Protein AF-A0A429HTR6-F1 (afdb_monomer_lite)

Foldseek 3Di:
DCLVVVLVVLLVVVVVVLVVVLVVQLVVLVVCCVVVVPDPVVSVVSNVVSVVVSVCCVVPVSVVSSPPDPPPDDCPPDDDDDPDDPDD

Radius of gyration: 20.85 Å; chains: 1; bounding box: 64×22×47 Å

pLDDT: mean 75.98, std 11.93, range [46.5, 92.06]

Secondary structure (DSSP, 8-state):
-THHHHHHHHHHHHHHHHHHHHHHHHHHHHHHHHHTT--HHHHHHHHHHHHHHHHHIIIIIHHHHH--PPPSSS-SS--S--PPP---

Sequence (88 aa):
GHGRTIQRTLRECALAEIRIYRDVSLAVMGHMGRILGWPKPKASALAAGIHAMYLYERVFGWRRMVSLAVPERRDALGGPASAAPEFA

Structure (mmCIF, N/CA/C/O backbone):
data_AF-A0A429HTR6-F1
#
_entry.id   AF-A0A429HTR6-F1
#
loop_
_atom_site.group_PDB
_atom_site.id
_atom_site.type_symbol
_atom_site.label_atom_id
_atom_site.label_alt_id
_atom_site.label_comp_id
_atom_site.label_asym_id
_atom_site.label_entity_id
_atom_site.label_seq_id
_atom_site.pdbx_PDB_ins_code
_atom_site.Cartn_x
_atom_site.Cartn_y
_atom_site.Cartn_z
_atom_site.occupancy
_atom_site.B_iso_or_equiv
_atom_site.auth_seq_id
_atom_site.auth_comp_id
_atom_site.auth_asym_id
_atom_site.auth_atom_id
_atom_site.pdbx_PDB_model_num
ATOM 1 N N . GLY A 1 1 ? 14.012 -11.737 -28.283 1.00 62.81 1 GLY A N 1
ATOM 2 C CA . GLY A 1 1 ? 14.454 -10.686 -27.344 1.00 62.81 1 GLY A CA 1
ATOM 3 C C . GLY A 1 1 ? 13.772 -10.866 -26.001 1.00 62.81 1 GLY A C 1
ATOM 4 O O . GLY A 1 1 ? 12.551 -10.964 -25.973 1.00 62.81 1 GLY A O 1
ATOM 5 N N . HIS A 1 2 ? 14.539 -10.909 -24.909 1.00 74.19 2 HIS A N 1
ATOM 6 C CA . HIS A 1 2 ? 14.051 -11.177 -23.544 1.00 74.19 2 HIS A CA 1
ATOM 7 C C . HIS A 1 2 ? 13.160 -10.066 -22.943 1.00 74.19 2 HIS A C 1
ATOM 9 O O . HIS A 1 2 ? 12.564 -10.261 -21.888 1.00 74.19 2 HIS A O 1
ATOM 15 N N . GLY A 1 3 ? 13.004 -8.921 -23.621 1.00 75.88 3 GLY A N 1
ATOM 16 C CA . GLY A 1 3 ? 12.257 -7.762 -23.112 1.00 75.88 3 GLY A CA 1
ATOM 17 C C . GLY A 1 3 ? 10.798 -8.041 -22.724 1.00 75.88 3 GLY A C 1
ATOM 18 O O . GLY A 1 3 ? 10.334 -7.518 -21.717 1.00 75.88 3 GLY A O 1
ATOM 19 N N . ARG A 1 4 ? 10.080 -8.911 -23.454 1.00 76.62 4 ARG A N 1
ATOM 20 C CA . ARG A 1 4 ? 8.699 -9.297 -23.085 1.00 76.62 4 ARG A CA 1
ATOM 21 C C . ARG A 1 4 ? 8.638 -10.104 -21.786 1.00 76.62 4 ARG A C 1
ATOM 23 O O . ARG A 1 4 ? 7.723 -9.897 -20.996 1.00 76.62 4 ARG A O 1
ATOM 30 N N . THR A 1 5 ? 9.609 -10.986 -21.557 1.00 80.81 5 THR A N 1
ATOM 31 C CA . THR A 1 5 ? 9.708 -11.768 -20.317 1.00 80.81 5 THR A CA 1
ATOM 32 C C . THR A 1 5 ? 10.027 -10.856 -19.139 1.00 80.81 5 THR A C 1
ATOM 34 O O . THR A 1 5 ? 9.329 -10.909 -18.134 1.00 80.81 5 THR A O 1
ATOM 37 N N . ILE A 1 6 ? 10.992 -9.943 -19.302 1.00 78.88 6 ILE A N 1
ATOM 38 C CA . ILE A 1 6 ? 11.364 -8.959 -18.274 1.00 78.88 6 ILE A CA 1
ATOM 39 C C . ILE A 1 6 ? 10.158 -8.095 -17.889 1.00 78.88 6 ILE A C 1
ATOM 41 O O . ILE A 1 6 ? 9.836 -7.979 -16.711 1.00 78.88 6 ILE A O 1
ATOM 45 N N . GLN A 1 7 ? 9.434 -7.541 -18.868 1.00 78.56 7 GLN A N 1
ATOM 46 C CA . GLN A 1 7 ? 8.239 -6.741 -18.580 1.00 78.56 7 GLN A CA 1
ATOM 47 C C . GLN A 1 7 ? 7.141 -7.543 -17.875 1.00 78.56 7 GLN A C 1
ATOM 49 O O . GLN A 1 7 ? 6.463 -7.013 -16.995 1.00 78.56 7 GLN A O 1
ATOM 54 N N . ARG A 1 8 ? 6.954 -8.816 -18.244 1.00 80.94 8 ARG A N 1
ATOM 55 C CA . ARG A 1 8 ? 5.971 -9.684 -17.593 1.00 80.94 8 ARG A CA 1
ATOM 56 C C . ARG A 1 8 ? 6.335 -9.931 -16.130 1.00 80.94 8 ARG A C 1
ATOM 58 O O . ARG A 1 8 ? 5.480 -9.729 -15.273 1.00 80.94 8 ARG A O 1
ATOM 65 N N . THR A 1 9 ? 7.583 -10.292 -15.844 1.00 84.19 9 THR A N 1
ATOM 66 C CA . THR A 1 9 ? 8.058 -10.508 -14.470 1.00 84.19 9 THR A CA 1
ATOM 67 C C . THR A 1 9 ? 7.959 -9.230 -13.639 1.00 84.19 9 THR A C 1
ATOM 69 O O . THR A 1 9 ? 7.426 -9.266 -12.535 1.00 84.19 9 THR A O 1
ATOM 72 N N . LEU A 1 10 ? 8.367 -8.078 -14.185 1.00 81.75 10 LEU A N 1
ATOM 73 C CA . LEU A 1 10 ? 8.233 -6.785 -13.503 1.00 81.75 10 LEU A CA 1
ATOM 74 C C . LEU A 1 10 ? 6.771 -6.455 -13.177 1.00 81.75 10 LEU A C 1
ATOM 76 O O . LEU A 1 10 ? 6.470 -5.995 -12.078 1.00 81.75 10 LEU A O 1
ATOM 80 N N . ARG A 1 11 ? 5.846 -6.734 -14.103 1.00 80.00 11 ARG A N 1
ATOM 81 C CA . ARG A 1 11 ? 4.409 -6.545 -13.871 1.00 80.00 11 ARG A CA 1
ATOM 82 C C . ARG A 1 11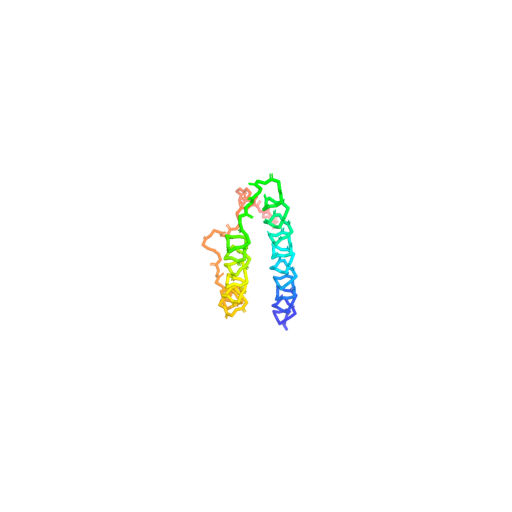 ? 3.888 -7.459 -12.762 1.00 80.00 11 ARG A C 1
ATOM 84 O O . ARG A 1 11 ? 3.100 -7.011 -11.933 1.00 80.00 11 ARG A O 1
ATOM 91 N N . GLU A 1 12 ? 4.297 -8.724 -12.751 1.00 84.12 12 GLU A N 1
ATOM 92 C CA . GLU A 1 12 ? 3.896 -9.690 -11.724 1.00 84.12 12 GLU A CA 1
ATOM 93 C C . GLU A 1 12 ? 4.426 -9.288 -10.336 1.00 84.12 12 GLU A C 1
ATOM 95 O O . GLU A 1 12 ? 3.647 -9.261 -9.379 1.00 84.12 12 GLU A O 1
ATOM 100 N N . CYS A 1 13 ? 5.696 -8.876 -10.239 1.00 82.44 13 CYS A N 1
ATOM 101 C CA . CYS A 1 13 ? 6.297 -8.356 -9.007 1.00 82.44 13 CYS A CA 1
ATOM 102 C C . CYS A 1 13 ? 5.580 -7.099 -8.500 1.00 82.44 13 CYS A C 1
ATOM 104 O O . CYS A 1 13 ? 5.136 -7.080 -7.355 1.00 82.44 13 CYS A O 1
ATOM 106 N N . ALA A 1 14 ? 5.370 -6.094 -9.356 1.00 80.81 14 ALA A N 1
ATOM 107 C CA . ALA A 1 14 ? 4.691 -4.858 -8.967 1.00 80.81 14 ALA A CA 1
ATOM 108 C C . ALA A 1 14 ? 3.267 -5.116 -8.443 1.00 80.81 14 ALA A C 1
ATOM 110 O O . ALA A 1 14 ? 2.842 -4.553 -7.436 1.00 80.81 14 ALA A O 1
ATOM 111 N N . LEU A 1 15 ? 2.519 -6.020 -9.085 1.00 81.50 15 LEU A N 1
ATOM 112 C CA . LEU A 1 15 ? 1.180 -6.395 -8.624 1.00 81.50 15 LEU A CA 1
ATOM 113 C C . LEU A 1 15 ? 1.198 -7.157 -7.292 1.00 81.50 15 LEU A C 1
ATOM 115 O O . LEU A 1 15 ? 0.215 -7.106 -6.549 1.00 81.50 15 LEU A O 1
ATOM 119 N N . ALA A 1 16 ? 2.257 -7.910 -6.999 1.00 87.56 16 ALA A N 1
ATOM 120 C CA . ALA A 1 16 ? 2.432 -8.547 -5.699 1.00 87.56 16 ALA A CA 1
ATOM 121 C C . ALA A 1 16 ? 2.758 -7.511 -4.616 1.00 87.56 16 ALA A C 1
ATOM 123 O O . ALA A 1 16 ? 2.096 -7.488 -3.582 1.00 87.56 16 ALA A O 1
ATOM 124 N N . GLU A 1 17 ? 3.694 -6.609 -4.888 1.00 85.06 17 GLU A N 1
ATOM 125 C CA . GLU A 1 17 ? 4.152 -5.590 -3.945 1.00 85.06 17 GLU A CA 1
ATOM 126 C C . GLU A 1 17 ? 3.029 -4.626 -3.543 1.00 85.06 17 GLU A C 1
ATOM 128 O O . GLU A 1 17 ? 2.766 -4.436 -2.355 1.00 85.06 17 GLU A O 1
ATOM 133 N N . ILE A 1 18 ? 2.262 -4.128 -4.519 1.00 82.31 18 ILE A N 1
ATOM 134 C CA . ILE A 1 18 ? 1.107 -3.255 -4.265 1.00 82.31 18 ILE A CA 1
ATOM 135 C C . ILE A 1 18 ? 0.052 -3.974 -3.394 1.00 82.31 18 ILE A C 1
ATOM 137 O O . ILE A 1 18 ? -0.568 -3.360 -2.522 1.00 82.31 18 ILE A O 1
ATOM 141 N N . ARG A 1 19 ? -0.177 -5.283 -3.601 1.00 84.56 19 ARG A N 1
ATOM 142 C CA . ARG A 1 19 ? -1.124 -6.059 -2.773 1.00 84.56 19 ARG A CA 1
ATOM 143 C C . ARG A 1 19 ? -0.649 -6.164 -1.328 1.00 84.56 19 ARG A C 1
ATOM 145 O O . ARG A 1 19 ? -1.447 -5.935 -0.425 1.00 84.56 19 ARG A O 1
ATOM 152 N N . ILE A 1 20 ? 0.632 -6.464 -1.126 1.00 88.69 20 ILE A N 1
ATOM 153 C CA . ILE A 1 20 ? 1.229 -6.573 0.208 1.00 88.69 20 ILE A CA 1
ATOM 154 C C . ILE A 1 20 ? 1.119 -5.232 0.938 1.00 88.69 20 ILE A C 1
ATOM 156 O O . ILE A 1 20 ? 0.609 -5.188 2.056 1.00 88.69 2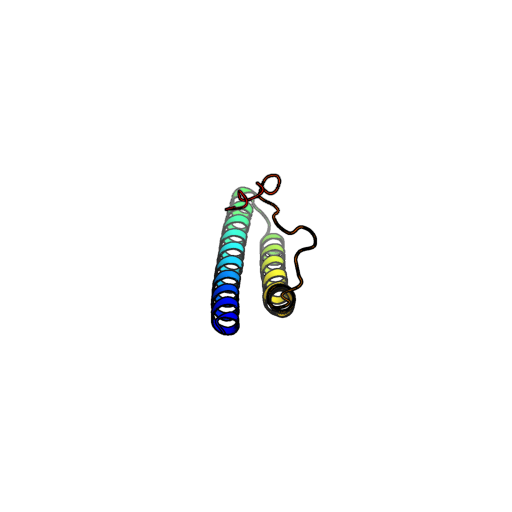0 ILE A O 1
ATOM 160 N N . TYR A 1 21 ? 1.498 -4.127 0.289 1.00 86.00 21 TYR A N 1
ATOM 161 C CA . TYR A 1 21 ? 1.391 -2.788 0.874 1.00 86.00 21 TYR A CA 1
ATOM 162 C C . TYR A 1 21 ? -0.038 -2.432 1.284 1.00 86.00 21 TYR A C 1
ATOM 164 O O . TYR A 1 21 ? -0.251 -1.884 2.369 1.00 86.00 21 TYR A O 1
ATOM 172 N N . ARG A 1 22 ? -1.029 -2.767 0.451 1.00 86.81 22 ARG A N 1
ATOM 173 C CA . ARG A 1 22 ? -2.447 -2.552 0.759 1.00 86.81 22 ARG A CA 1
ATOM 174 C C . ARG A 1 22 ? -2.875 -3.344 1.989 1.00 86.81 22 ARG A C 1
ATOM 176 O O . ARG A 1 22 ? -3.481 -2.775 2.894 1.00 86.81 22 ARG A O 1
ATOM 183 N N . ASP A 1 23 ? -2.585 -4.639 2.010 1.00 88.12 23 ASP A N 1
ATOM 184 C CA . ASP A 1 23 ? -3.060 -5.536 3.063 1.00 88.12 23 ASP A CA 1
ATOM 185 C C . ASP A 1 23 ? -2.412 -5.177 4.411 1.00 88.12 23 ASP A C 1
ATOM 187 O O . ASP A 1 23 ? -3.105 -5.093 5.427 1.00 88.12 23 ASP A O 1
ATOM 191 N N . VAL A 1 24 ? -1.118 -4.834 4.404 1.00 92.06 24 VAL A N 1
ATOM 192 C CA . VAL A 1 24 ? -0.413 -4.291 5.575 1.00 92.06 24 VAL A CA 1
ATOM 193 C C . VAL A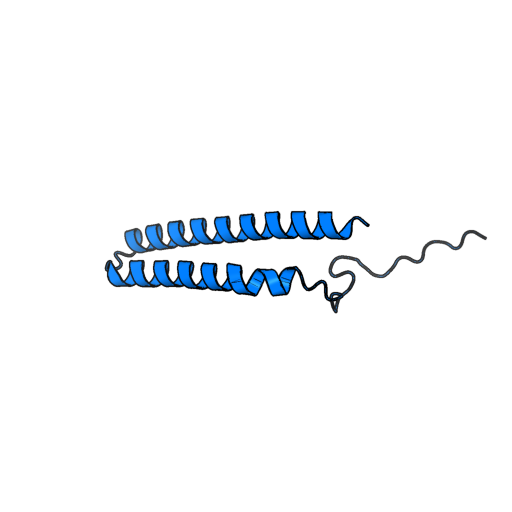 1 24 ? -1.034 -2.968 6.020 1.00 92.06 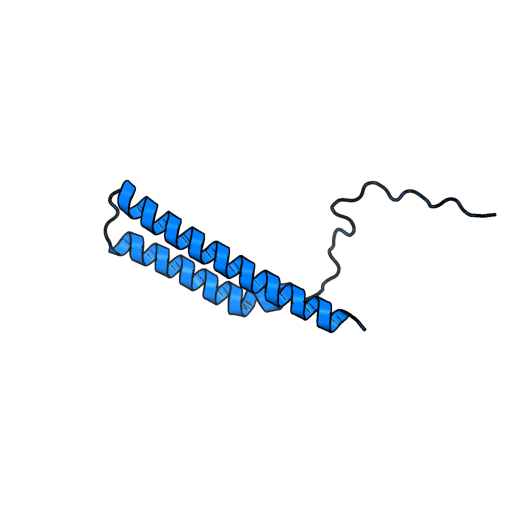24 VAL A C 1
ATOM 195 O O . VAL A 1 24 ? -1.349 -2.809 7.197 1.00 92.06 24 VAL A O 1
ATOM 198 N N . SER A 1 25 ? -1.268 -2.027 5.100 1.00 85.62 25 SER A N 1
ATOM 199 C CA . SER A 1 25 ? -1.842 -0.716 5.437 1.00 85.62 25 SER A CA 1
ATOM 200 C C . SER A 1 25 ? -3.239 -0.838 6.056 1.00 85.62 25 SER A C 1
ATOM 202 O O . SER A 1 25 ? -3.544 -0.155 7.035 1.00 85.62 25 SER A O 1
ATOM 204 N N . LEU A 1 26 ? -4.079 -1.737 5.532 1.00 87.75 26 LEU A N 1
ATOM 205 C CA . LEU A 1 26 ? -5.407 -2.025 6.082 1.00 87.75 26 LEU A CA 1
ATOM 206 C C . LEU A 1 26 ? -5.318 -2.671 7.467 1.00 87.75 26 LEU A C 1
ATOM 208 O O . LEU A 1 26 ? -6.038 -2.258 8.378 1.00 87.75 26 LEU A O 1
ATOM 212 N N . ALA A 1 27 ? -4.425 -3.647 7.645 1.00 90.19 27 ALA A N 1
ATOM 213 C CA . ALA A 1 27 ? -4.211 -4.299 8.932 1.00 90.19 27 ALA A CA 1
ATOM 214 C C . ALA A 1 27 ? -3.731 -3.300 9.996 1.00 90.19 27 ALA A C 1
ATOM 216 O O . ALA A 1 27 ? -4.286 -3.259 11.097 1.00 90.19 27 ALA A O 1
ATOM 217 N N . VAL A 1 28 ? -2.761 -2.449 9.650 1.00 90.69 28 VAL A N 1
ATOM 218 C CA . VAL A 1 28 ? -2.235 -1.402 10.533 1.00 90.69 28 VAL A CA 1
ATOM 219 C C . VAL A 1 28 ? -3.325 -0.396 10.880 1.00 90.69 28 VAL A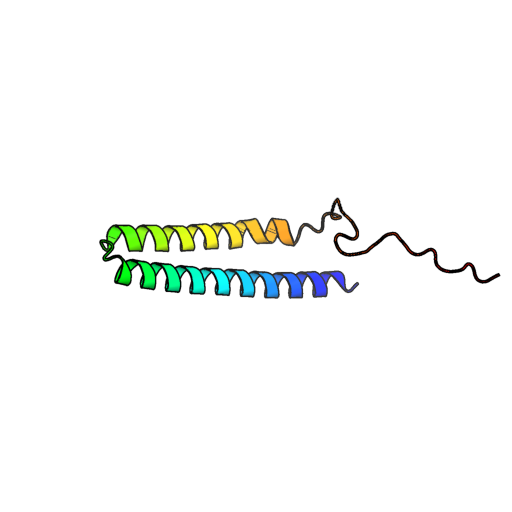 C 1
ATOM 221 O O . VAL A 1 28 ? -3.540 -0.139 12.060 1.00 90.69 28 VAL A O 1
ATOM 224 N N . MET A 1 29 ? -4.071 0.134 9.907 1.00 85.81 29 MET A N 1
ATOM 225 C CA . MET A 1 29 ? -5.143 1.098 10.197 1.00 85.81 29 MET A CA 1
ATOM 226 C C . MET A 1 29 ? -6.281 0.485 11.016 1.00 85.81 29 MET A C 1
ATOM 228 O O . MET A 1 29 ? -6.795 1.131 11.929 1.00 85.81 29 MET A O 1
ATOM 232 N N . GLY A 1 30 ? -6.644 -0.773 10.753 1.00 86.56 30 GLY A N 1
ATOM 233 C CA . GLY A 1 30 ? -7.630 -1.502 11.551 1.00 86.56 30 GLY A CA 1
ATOM 234 C C . GLY A 1 30 ? -7.151 -1.781 12.979 1.00 86.56 30 GLY A C 1
ATOM 235 O O . GLY A 1 30 ? -7.940 -1.745 13.925 1.00 86.56 30 GLY A O 1
ATOM 236 N N . HIS A 1 31 ? -5.856 -2.035 13.170 1.00 88.19 31 HIS A N 1
ATOM 237 C CA . HIS A 1 31 ? -5.260 -2.197 14.494 1.00 88.19 31 HIS A CA 1
ATOM 238 C C . HIS A 1 31 ? -5.162 -0.863 15.247 1.00 88.19 31 HIS A C 1
ATOM 240 O O . HIS A 1 31 ? -5.617 -0.772 16.385 1.00 88.19 31 HIS A O 1
ATOM 246 N N . MET A 1 32 ? -4.685 0.193 14.584 1.00 87.25 32 MET A N 1
ATOM 247 C CA . MET A 1 32 ? -4.598 1.550 15.129 1.00 87.25 32 MET A CA 1
ATOM 248 C C . MET A 1 32 ? -5.969 2.105 15.508 1.00 87.25 32 MET A C 1
ATOM 250 O O . MET A 1 32 ? -6.112 2.695 16.573 1.00 87.25 32 MET A O 1
ATOM 254 N N . GLY A 1 33 ? -7.000 1.858 14.696 1.00 85.88 33 GLY A N 1
ATOM 255 C CA . GLY A 1 33 ? -8.369 2.255 15.019 1.00 85.88 33 GLY A CA 1
ATOM 256 C C . GLY A 1 33 ? -8.906 1.590 16.289 1.00 85.88 33 GLY A C 1
ATOM 257 O O . GLY A 1 33 ? -9.630 2.235 17.043 1.00 85.88 33 GLY A O 1
ATOM 258 N N . ARG A 1 34 ? -8.513 0.336 16.563 1.00 85.62 34 ARG A N 1
ATOM 259 C CA . ARG A 1 34 ? -8.865 -0.369 17.807 1.00 85.62 34 ARG A CA 1
ATOM 260 C C . ARG A 1 34 ? -8.102 0.168 19.015 1.00 85.62 34 ARG A C 1
ATOM 262 O O . ARG A 1 34 ? -8.719 0.373 20.051 1.00 85.62 34 ARG A O 1
ATOM 269 N N . ILE A 1 35 ? -6.796 0.413 18.879 1.00 90.88 35 ILE A N 1
ATOM 270 C CA . ILE A 1 35 ? -5.959 0.939 19.972 1.00 90.88 35 ILE A CA 1
ATOM 271 C C . ILE A 1 35 ? -6.376 2.363 20.347 1.00 90.88 35 ILE A C 1
ATOM 273 O O . ILE A 1 35 ? -6.518 2.684 21.520 1.00 90.88 35 ILE A O 1
ATOM 277 N N . LEU A 1 36 ? -6.584 3.219 19.347 1.00 89.44 36 LEU A N 1
ATOM 278 C CA . LEU A 1 36 ? -6.871 4.639 19.543 1.00 89.44 36 LEU A CA 1
ATOM 279 C C . LEU A 1 36 ? -8.367 4.940 19.727 1.00 89.44 36 LEU A C 1
ATOM 281 O O . LEU A 1 36 ? -8.738 6.109 19.810 1.00 89.44 36 LEU A O 1
ATOM 285 N N . GLY A 1 37 ? -9.232 3.919 19.734 1.00 87.44 37 GLY A N 1
ATOM 286 C CA . GLY A 1 37 ? -10.678 4.085 19.914 1.00 87.44 37 GLY A CA 1
ATOM 287 C C . GLY A 1 37 ? -11.342 4.934 18.826 1.00 87.44 37 GLY A C 1
ATOM 288 O O . GLY A 1 37 ? -12.255 5.709 19.111 1.00 87.44 37 GLY A O 1
ATOM 289 N N . TRP A 1 38 ? -10.874 4.848 17.577 1.00 86.81 38 TRP A N 1
ATOM 290 C CA . TRP A 1 38 ? -11.419 5.681 16.508 1.00 86.81 38 TRP A CA 1
ATOM 291 C C . TRP A 1 38 ? -12.889 5.350 16.224 1.00 86.81 38 TRP A C 1
ATOM 293 O O . TRP A 1 38 ? -13.252 4.176 16.106 1.00 86.81 38 TRP A O 1
ATOM 303 N N . PRO A 1 39 ? -13.740 6.371 16.011 1.00 80.81 39 PRO A N 1
ATOM 304 C CA . PRO A 1 39 ? -15.105 6.139 15.569 1.00 80.81 39 PRO A CA 1
ATOM 305 C C . PRO A 1 39 ? -15.098 5.453 14.193 1.00 80.81 39 PRO A C 1
ATOM 307 O O . PRO A 1 39 ? -14.327 5.823 13.302 1.00 80.81 39 PRO A O 1
ATOM 310 N N . LYS A 1 40 ? -15.995 4.471 14.002 1.00 78.19 40 LYS A N 1
ATOM 311 C CA . LYS A 1 40 ? -16.170 3.692 12.756 1.00 78.19 40 LYS A CA 1
ATOM 312 C C . LYS A 1 40 ? -16.083 4.504 11.447 1.00 78.19 40 LYS A C 1
ATOM 314 O O . LYS A 1 40 ? -15.430 4.010 10.523 1.00 78.19 40 LYS A O 1
ATOM 319 N N . PRO A 1 41 ? -16.664 5.718 11.322 1.00 84.31 41 PRO A N 1
ATOM 320 C CA . PRO A 1 41 ? -16.526 6.513 10.100 1.00 84.31 41 PRO A CA 1
ATOM 321 C C . PRO A 1 41 ? -15.075 6.898 9.781 1.00 84.31 41 PRO A C 1
ATOM 323 O O . PRO A 1 41 ? -14.674 6.817 8.624 1.00 84.31 41 PRO A O 1
ATOM 326 N N . LYS A 1 42 ? -14.254 7.242 10.784 1.00 82.50 42 LYS A N 1
ATOM 327 C CA . LYS A 1 42 ? -12.849 7.633 10.575 1.00 82.50 42 LYS A CA 1
ATOM 328 C C . LYS A 1 42 ? -12.007 6.457 10.076 1.00 82.50 42 LYS A C 1
ATOM 330 O O . LYS A 1 42 ? -11.248 6.602 9.122 1.00 82.50 42 LYS A O 1
ATOM 335 N N . ALA A 1 43 ? -12.183 5.284 10.683 1.00 81.69 43 ALA A N 1
ATOM 336 C CA . ALA A 1 43 ? -11.507 4.063 10.248 1.00 81.69 43 ALA A CA 1
ATOM 337 C C . ALA A 1 43 ? -11.927 3.652 8.824 1.00 81.69 43 ALA A C 1
ATOM 339 O O . ALA A 1 43 ? -11.082 3.293 8.005 1.00 81.69 43 ALA A O 1
ATOM 340 N N . SER A 1 44 ? -13.220 3.771 8.506 1.00 82.31 44 SER A N 1
ATOM 341 C CA . SER A 1 44 ? -13.754 3.432 7.180 1.00 82.31 44 SER A CA 1
ATOM 342 C C . SER A 1 44 ? -13.267 4.397 6.095 1.00 82.31 44 SER A C 1
ATOM 344 O O . SER A 1 44 ? -12.915 3.954 5.006 1.00 82.31 44 SER A O 1
ATOM 346 N N . ALA A 1 45 ? -13.176 5.697 6.395 1.00 88.56 45 ALA A N 1
ATOM 347 C CA . ALA A 1 45 ? -12.635 6.695 5.472 1.00 88.56 45 ALA A CA 1
ATOM 348 C C . ALA A 1 45 ? -11.158 6.430 5.132 1.00 88.56 45 ALA A C 1
ATOM 350 O O . ALA A 1 45 ? -10.764 6.519 3.970 1.00 88.56 45 ALA A O 1
ATOM 351 N N . LEU A 1 46 ? -10.346 6.039 6.120 1.00 86.06 46 LEU A N 1
ATOM 352 C CA . LEU A 1 46 ? -8.941 5.680 5.897 1.00 86.06 46 LEU A CA 1
ATOM 353 C C . LEU A 1 46 ? -8.797 4.404 5.063 1.00 86.06 46 LEU A C 1
ATOM 355 O O . LEU A 1 46 ? -8.002 4.373 4.125 1.00 86.06 46 LEU A O 1
ATOM 359 N N . ALA A 1 47 ? -9.601 3.377 5.347 1.00 86.50 47 ALA A N 1
ATOM 360 C CA . ALA A 1 47 ? -9.636 2.165 4.532 1.00 86.50 47 ALA A CA 1
ATOM 361 C C . ALA A 1 47 ? -10.046 2.472 3.080 1.00 86.50 47 ALA A C 1
ATOM 363 O O . ALA A 1 47 ? -9.404 2.001 2.141 1.00 86.50 47 ALA A O 1
ATOM 364 N N . ALA A 1 48 ? -11.062 3.318 2.886 1.00 87.50 48 ALA A N 1
ATOM 365 C CA . ALA A 1 48 ? -11.483 3.770 1.564 1.00 87.50 48 ALA A CA 1
ATOM 366 C C . ALA A 1 48 ? -10.365 4.532 0.831 1.00 87.50 48 ALA A C 1
ATOM 368 O O . ALA A 1 48 ? -10.150 4.295 -0.355 1.00 87.50 48 ALA A O 1
ATOM 369 N N . GLY A 1 49 ? -9.600 5.374 1.535 1.00 87.19 49 GLY A N 1
ATOM 370 C CA . GLY A 1 49 ? -8.424 6.054 0.985 1.00 87.19 49 GLY A CA 1
ATOM 371 C C . GLY A 1 49 ? -7.340 5.085 0.502 1.00 87.19 49 GLY A C 1
ATOM 372 O O . GLY A 1 49 ? -6.818 5.243 -0.600 1.00 87.19 49 GLY A O 1
ATOM 373 N N . ILE A 1 50 ? -7.058 4.029 1.273 1.00 86.44 50 ILE A N 1
ATOM 374 C CA . ILE A 1 50 ? -6.104 2.976 0.882 1.00 86.44 50 ILE A CA 1
ATOM 375 C C . ILE A 1 50 ? -6.595 2.234 -0.371 1.00 86.44 50 ILE A C 1
ATOM 377 O O . ILE A 1 50 ? -5.825 2.003 -1.305 1.00 86.44 50 ILE A O 1
ATOM 381 N N . HIS A 1 51 ? -7.886 1.898 -0.436 1.00 87.25 51 HIS A N 1
ATOM 382 C CA . HIS A 1 51 ? -8.473 1.274 -1.623 1.00 87.25 51 HIS A CA 1
ATOM 383 C C . HIS A 1 51 ? -8.457 2.195 -2.853 1.00 87.25 51 HIS A C 1
ATOM 385 O O . HIS A 1 51 ? -8.207 1.720 -3.963 1.00 87.25 51 HIS A O 1
ATOM 391 N N . ALA A 1 52 ? -8.682 3.497 -2.669 1.00 85.62 52 ALA A N 1
ATOM 392 C CA . ALA A 1 52 ? -8.619 4.485 -3.741 1.00 85.62 52 ALA A CA 1
ATOM 393 C C . ALA A 1 52 ? -7.192 4.631 -4.294 1.00 85.62 52 ALA A C 1
ATOM 395 O O . ALA A 1 52 ? -7.003 4.577 -5.510 1.00 85.62 52 ALA A O 1
ATOM 396 N N . MET A 1 53 ? -6.184 4.721 -3.418 1.00 83.31 53 MET A N 1
ATOM 397 C CA . MET A 1 53 ? -4.771 4.737 -3.816 1.00 83.31 53 MET A CA 1
ATOM 398 C C . MET A 1 53 ? -4.403 3.465 -4.593 1.00 83.31 53 MET A C 1
ATOM 400 O O . MET A 1 53 ? -3.790 3.542 -5.654 1.00 83.31 53 MET A O 1
ATOM 404 N N . TYR A 1 54 ? -4.855 2.299 -4.119 1.00 81.19 54 TYR A N 1
ATOM 405 C CA . TYR A 1 54 ? -4.637 1.017 -4.793 1.00 81.19 54 TYR A CA 1
ATOM 406 C C . TYR A 1 54 ? -5.220 0.991 -6.211 1.00 81.19 54 TYR A C 1
ATOM 408 O O . TYR A 1 54 ? -4.556 0.558 -7.154 1.00 81.19 54 TYR A O 1
ATOM 416 N N . LEU A 1 55 ? -6.466 1.443 -6.379 1.00 81.44 55 LEU A N 1
ATOM 417 C CA . LEU A 1 55 ? -7.101 1.539 -7.695 1.00 81.44 55 LEU A CA 1
ATOM 418 C C . LEU A 1 55 ? -6.330 2.500 -8.608 1.00 81.44 55 LEU A C 1
ATOM 420 O O . LEU A 1 55 ? -6.113 2.182 -9.777 1.00 81.44 55 LEU A O 1
ATOM 424 N N . TYR A 1 56 ? -5.856 3.624 -8.069 1.00 80.50 56 TYR A N 1
ATOM 425 C CA . TYR A 1 56 ? -5.047 4.585 -8.811 1.00 80.50 56 TYR A CA 1
ATOM 426 C C . TYR A 1 56 ? -3.707 3.988 -9.269 1.00 80.50 56 TYR A C 1
ATOM 428 O O . TYR A 1 56 ? -3.406 3.999 -10.465 1.00 80.50 56 TYR A O 1
ATOM 436 N N . GLU A 1 57 ? -2.927 3.386 -8.367 1.00 77.25 57 GLU A N 1
ATOM 437 C CA . GLU A 1 57 ? -1.655 2.739 -8.712 1.00 77.25 57 GLU A CA 1
ATOM 438 C C . GLU A 1 57 ? -1.837 1.573 -9.686 1.00 77.25 57 GLU A C 1
ATOM 440 O O . GLU A 1 57 ? -1.058 1.405 -10.626 1.00 77.25 57 GLU A O 1
ATOM 445 N N . ARG A 1 58 ? -2.902 0.789 -9.532 1.00 76.06 58 ARG A N 1
ATOM 446 C CA . ARG A 1 58 ? -3.183 -0.329 -10.434 1.00 76.06 58 ARG A CA 1
ATOM 447 C C . ARG A 1 58 ? -3.514 0.130 -11.858 1.00 76.06 58 ARG A C 1
ATOM 449 O O . ARG A 1 58 ? -3.145 -0.559 -12.808 1.00 76.06 58 ARG A O 1
ATOM 456 N N . VAL A 1 59 ? -4.202 1.263 -12.019 1.00 74.38 59 VAL A N 1
ATOM 457 C CA . VAL A 1 59 ? -4.643 1.777 -13.331 1.00 74.38 59 VAL A CA 1
ATOM 458 C C . VAL A 1 59 ? -3.587 2.676 -13.991 1.00 74.38 59 VAL A C 1
ATOM 460 O O . VAL A 1 59 ? -3.421 2.641 -15.213 1.00 74.38 59 VAL A O 1
ATOM 463 N N . PHE A 1 60 ? -2.842 3.459 -13.206 1.00 69.50 60 PHE A N 1
ATOM 464 C CA . PHE A 1 60 ? -1.856 4.425 -13.707 1.00 69.50 60 PHE A CA 1
ATOM 465 C C . PHE A 1 60 ? -0.401 4.061 -13.393 1.00 69.50 60 PHE A C 1
ATOM 467 O O . PHE A 1 60 ? 0.470 4.286 -14.235 1.00 69.50 60 PHE A O 1
ATOM 474 N N . GLY A 1 61 ? -0.122 3.462 -12.236 1.00 65.75 61 GLY A N 1
ATOM 475 C CA . GLY A 1 61 ? 1.234 3.086 -11.813 1.00 65.75 61 GLY A CA 1
ATOM 476 C C . GLY A 1 61 ? 1.884 2.058 -12.740 1.00 65.75 61 GLY A C 1
ATOM 477 O O . GLY A 1 61 ? 3.053 2.204 -13.095 1.00 65.75 61 GLY A O 1
ATOM 478 N N . TRP A 1 62 ? 1.108 1.096 -13.256 1.00 65.56 62 TRP A N 1
ATOM 479 C CA . TRP A 1 62 ? 1.607 0.143 -14.255 1.00 65.56 62 TRP A CA 1
ATOM 480 C C . TRP A 1 62 ? 2.116 0.845 -15.521 1.00 65.56 62 TRP A C 1
ATOM 482 O O . TRP A 1 62 ? 3.211 0.522 -15.972 1.00 65.56 62 TRP A O 1
ATOM 492 N N . ARG A 1 63 ? 1.398 1.851 -16.054 1.00 65.06 63 ARG A N 1
ATOM 493 C CA . ARG A 1 63 ? 1.845 2.604 -17.245 1.00 65.06 63 ARG A CA 1
ATOM 494 C C . ARG A 1 63 ? 3.195 3.285 -17.027 1.00 65.06 63 ARG A C 1
ATOM 496 O O . ARG A 1 63 ? 4.007 3.310 -17.946 1.00 65.06 63 ARG A O 1
ATOM 503 N N . ARG A 1 64 ? 3.450 3.790 -15.816 1.00 65.31 64 ARG A N 1
ATOM 504 C CA . ARG A 1 64 ? 4.739 4.393 -15.456 1.00 65.31 64 ARG A CA 1
ATOM 505 C C . ARG A 1 64 ? 5.851 3.338 -15.354 1.00 65.31 64 ARG A C 1
ATOM 507 O O . ARG A 1 64 ? 6.947 3.597 -15.825 1.00 65.31 64 ARG A O 1
ATOM 514 N N . MET A 1 65 ? 5.564 2.148 -14.817 1.00 61.22 65 MET A N 1
ATOM 515 C CA . MET A 1 65 ? 6.555 1.066 -14.662 1.00 61.22 65 MET A CA 1
ATOM 516 C C . MET A 1 65 ? 6.894 0.313 -15.960 1.00 61.22 65 MET A C 1
ATOM 518 O O . MET A 1 65 ? 8.011 -0.178 -16.089 1.00 61.22 65 MET A O 1
ATOM 522 N N . VAL A 1 66 ? 5.973 0.206 -16.930 1.00 61.75 66 VAL A N 1
ATOM 523 C CA . VAL A 1 66 ? 6.297 -0.351 -18.268 1.00 61.75 66 VAL A CA 1
ATOM 524 C C . VAL A 1 66 ? 6.878 0.677 -19.233 1.00 61.75 66 VAL A C 1
ATOM 526 O O . VAL A 1 66 ? 7.421 0.295 -20.271 1.00 61.75 66 VAL A O 1
ATOM 529 N N . SER A 1 67 ? 6.817 1.967 -18.896 1.00 59.53 67 SER A N 1
ATOM 530 C CA . SER A 1 67 ? 7.597 2.980 -19.593 1.00 59.53 67 SER A CA 1
ATOM 531 C C . SER A 1 67 ? 9.056 2.840 -19.167 1.00 59.53 67 SER A C 1
ATOM 533 O O . SER A 1 67 ? 9.517 3.489 -18.233 1.00 59.53 67 SER A O 1
ATOM 535 N N . LEU A 1 68 ? 9.777 1.955 -19.854 1.00 55.78 68 LEU A N 1
ATOM 536 C CA . LEU A 1 68 ? 11.230 1.824 -19.781 1.00 55.78 68 LEU A CA 1
ATOM 537 C C . LEU A 1 68 ? 11.873 3.095 -20.357 1.00 55.78 68 LEU A C 1
ATOM 539 O O . LEU A 1 68 ? 12.350 3.116 -21.488 1.00 55.78 68 LEU A O 1
ATOM 543 N N . ALA A 1 69 ? 11.838 4.179 -19.588 1.00 62.25 69 ALA A N 1
ATOM 544 C CA . ALA A 1 69 ? 12.697 5.326 -19.810 1.00 62.25 69 ALA A CA 1
ATOM 545 C C . ALA A 1 69 ? 14.093 4.976 -19.288 1.00 62.25 69 ALA A C 1
ATOM 547 O O . ALA A 1 69 ? 14.233 4.307 -18.261 1.00 62.25 69 ALA A O 1
ATOM 548 N N . VAL A 1 70 ? 15.132 5.413 -19.998 1.00 55.38 70 VAL A N 1
ATOM 549 C CA . VAL A 1 70 ? 16.499 5.289 -19.490 1.00 55.38 70 VAL A CA 1
ATOM 550 C C . VAL A 1 70 ? 16.560 6.084 -18.181 1.00 55.38 70 VAL A C 1
ATOM 552 O O . VAL A 1 70 ? 16.206 7.264 -18.202 1.00 55.38 70 VAL A O 1
ATOM 555 N N . PRO A 1 71 ? 16.942 5.472 -17.044 1.00 59.06 71 PRO A N 1
ATOM 556 C CA . PRO A 1 71 ? 17.059 6.212 -15.795 1.00 59.06 71 PRO A CA 1
ATOM 557 C C . PRO A 1 71 ? 18.081 7.335 -15.987 1.00 59.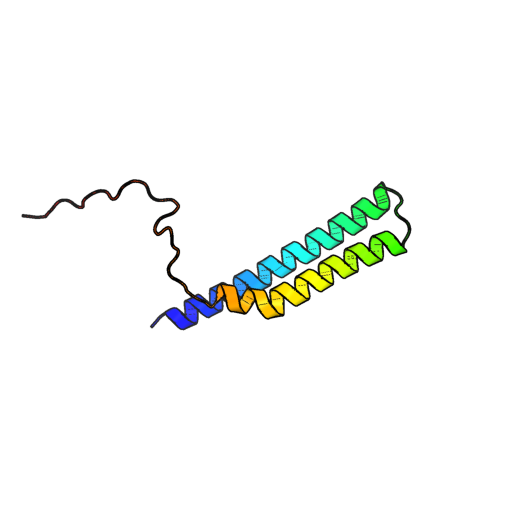06 71 PRO A C 1
ATOM 559 O O . PRO A 1 71 ? 19.178 7.073 -16.483 1.00 59.06 71 PRO A O 1
ATOM 562 N N . GLU A 1 72 ? 17.733 8.568 -15.598 1.00 62.66 72 GLU A N 1
ATOM 563 C CA . GLU A 1 72 ? 18.646 9.723 -15.690 1.00 62.66 72 GLU A CA 1
ATOM 564 C C . GLU A 1 72 ? 19.979 9.433 -14.992 1.00 62.66 72 GLU A C 1
ATOM 566 O O . GLU A 1 72 ? 21.042 9.820 -15.470 1.00 62.66 72 GLU A O 1
ATOM 571 N N . ARG A 1 73 ? 19.928 8.666 -13.898 1.00 58.19 73 ARG A N 1
ATOM 572 C CA . ARG A 1 73 ? 21.105 8.163 -13.199 1.00 58.19 73 ARG A CA 1
ATOM 573 C C . ARG A 1 73 ? 21.310 6.686 -13.525 1.00 58.19 73 ARG A C 1
ATOM 575 O O . ARG A 1 73 ? 20.835 5.796 -12.818 1.00 58.19 73 ARG A O 1
ATOM 582 N N . ARG A 1 74 ? 22.012 6.432 -14.630 1.00 56.94 74 ARG A N 1
ATOM 583 C CA . ARG A 1 74 ? 22.639 5.130 -14.877 1.00 56.94 74 ARG A CA 1
ATOM 584 C C . ARG A 1 74 ? 23.617 4.861 -13.738 1.00 56.94 74 ARG A C 1
ATOM 586 O O . ARG A 1 74 ? 24.414 5.728 -13.407 1.00 56.94 74 ARG A O 1
ATOM 593 N N . ASP A 1 75 ? 23.517 3.672 -13.161 1.00 58.47 75 ASP A N 1
ATOM 594 C CA . ASP A 1 75 ? 24.391 3.202 -12.090 1.00 58.47 75 ASP A CA 1
ATOM 595 C C . ASP A 1 75 ? 24.237 3.935 -10.743 1.00 58.47 75 ASP A C 1
ATOM 597 O O . ASP A 1 75 ? 25.150 4.547 -10.199 1.00 58.47 75 ASP A O 1
ATOM 601 N N . ALA A 1 76 ? 23.030 3.884 -10.172 1.00 60.97 76 ALA A N 1
ATOM 602 C CA . ALA A 1 76 ? 22.762 4.525 -8.886 1.00 60.97 76 ALA A CA 1
ATOM 603 C C . ALA A 1 76 ? 23.537 3.908 -7.700 1.00 60.97 76 ALA A C 1
ATOM 605 O O . ALA A 1 76 ? 23.635 4.566 -6.659 1.00 60.97 76 ALA A O 1
ATOM 606 N N . LEU A 1 77 ? 24.054 2.681 -7.873 1.00 65.31 77 LEU A N 1
ATOM 607 C CA . LEU A 1 77 ? 24.752 1.870 -6.869 1.00 65.31 77 LEU A CA 1
ATOM 608 C C . LEU A 1 77 ? 26.222 1.565 -7.217 1.00 65.31 77 LEU A C 1
ATOM 610 O O . LEU A 1 77 ? 26.937 1.071 -6.349 1.00 65.31 77 LEU A O 1
ATOM 614 N N . GLY A 1 78 ? 26.686 1.821 -8.441 1.00 55.34 78 GLY A N 1
ATOM 615 C CA . GLY A 1 78 ? 28.071 1.585 -8.836 1.00 55.34 78 GLY A CA 1
ATOM 616 C C . GLY A 1 78 ? 28.961 2.798 -8.594 1.00 55.34 78 GLY A C 1
ATOM 617 O O . GLY A 1 78 ? 28.593 3.955 -8.806 1.00 55.34 78 GLY A O 1
ATOM 618 N N . GLY A 1 79 ? 30.145 2.506 -8.064 1.00 68.69 79 GLY A N 1
ATOM 619 C CA . GLY A 1 79 ? 31.245 3.455 -7.975 1.00 68.69 79 GLY A CA 1
ATOM 620 C C . GLY A 1 79 ? 31.834 3.771 -9.356 1.00 68.69 79 GLY A C 1
ATOM 621 O O . GLY A 1 79 ? 31.422 3.180 -10.353 1.00 68.69 79 GLY A O 1
ATOM 622 N N . PRO A 1 80 ? 32.802 4.704 -9.427 1.00 65.44 80 PRO A N 1
ATOM 623 C CA . PRO A 1 80 ? 33.381 5.170 -10.686 1.00 65.44 80 PRO A CA 1
ATOM 624 C C . PRO A 1 80 ? 33.815 3.997 -11.570 1.00 65.44 80 PRO A C 1
ATOM 626 O O . PRO A 1 80 ? 34.410 3.037 -11.079 1.00 65.44 80 PRO A O 1
ATOM 629 N N . ALA A 1 81 ? 33.502 4.086 -12.867 1.00 61.78 81 ALA A N 1
ATOM 630 C CA . ALA A 1 81 ? 33.803 3.050 -13.846 1.00 61.78 81 ALA A CA 1
ATOM 631 C C . ALA A 1 81 ? 35.286 2.659 -13.766 1.00 61.78 81 ALA A C 1
ATOM 633 O O . ALA A 1 81 ? 36.167 3.448 -14.108 1.00 61.78 81 ALA A O 1
ATOM 634 N N . SER A 1 82 ? 35.556 1.442 -13.292 1.00 59.84 82 SER A N 1
ATOM 635 C CA . SER A 1 82 ? 36.890 0.861 -13.365 1.00 59.84 82 SER A CA 1
ATOM 636 C C . SER A 1 82 ? 37.182 0.602 -14.839 1.00 59.84 82 SER A C 1
ATOM 638 O O . SER A 1 82 ? 36.472 -0.168 -15.490 1.00 59.84 82 SER A O 1
ATOM 640 N N . ALA A 1 83 ? 38.173 1.309 -15.382 1.00 60.28 83 ALA A N 1
ATOM 641 C CA . ALA A 1 83 ? 38.665 1.059 -16.725 1.00 60.28 83 ALA A CA 1
ATOM 642 C C . ALA A 1 83 ? 39.140 -0.397 -16.793 1.00 60.28 83 ALA A C 1
ATOM 644 O O . ALA A 1 83 ? 40.028 -0.803 -16.041 1.00 60.28 83 ALA A O 1
ATOM 645 N N . ALA A 1 84 ? 38.512 -1.192 -17.660 1.00 59.12 84 ALA A N 1
ATOM 646 C CA . ALA A 1 84 ? 39.005 -2.524 -17.964 1.00 59.12 84 ALA A CA 1
ATOM 647 C C . ALA A 1 84 ? 40.413 -2.381 -18.566 1.00 59.12 84 ALA A C 1
ATOM 649 O O . ALA A 1 84 ? 40.591 -1.513 -19.425 1.00 59.12 84 ALA A O 1
ATOM 650 N N . PRO A 1 85 ? 41.403 -3.180 -18.127 1.00 55.84 85 PRO A N 1
ATOM 651 C CA . PRO A 1 85 ? 42.729 -3.128 -18.714 1.00 55.84 85 PRO A CA 1
ATOM 652 C C . PRO A 1 85 ? 42.607 -3.435 -20.205 1.00 55.84 85 PRO A C 1
ATOM 654 O O . PRO A 1 85 ? 42.020 -4.443 -20.605 1.00 55.84 85 PRO A O 1
ATOM 657 N N . GLU A 1 86 ? 43.119 -2.518 -21.018 1.00 54.66 86 GLU A N 1
ATOM 658 C CA . GLU A 1 86 ? 43.369 -2.764 -22.426 1.00 54.66 86 GLU A CA 1
ATOM 659 C C . GLU A 1 86 ? 44.307 -3.970 -22.524 1.00 54.66 86 GLU A C 1
ATOM 661 O O . GLU A 1 86 ? 45.430 -3.957 -22.025 1.00 54.66 86 GLU A O 1
ATOM 666 N N . PHE A 1 87 ? 43.807 -5.067 -23.085 1.00 58.38 87 PHE A N 1
ATOM 667 C CA . PHE A 1 87 ? 44.666 -6.177 -23.459 1.00 58.38 87 PHE A CA 1
ATOM 668 C C . PHE A 1 87 ? 45.374 -5.767 -24.751 1.00 58.38 87 PHE A C 1
ATOM 670 O O . PHE A 1 87 ? 44.758 -5.783 -25.819 1.00 58.38 87 PHE A O 1
ATOM 677 N N . ALA A 1 88 ? 46.637 -5.365 -24.620 1.00 46.50 88 ALA A N 1
ATOM 678 C CA . ALA A 1 88 ? 47.599 -5.203 -25.704 1.00 46.50 88 ALA A CA 1
ATOM 679 C C . ALA A 1 88 ? 48.790 -6.135 -25.458 1.00 46.50 88 ALA A C 1
ATOM 681 O O . ALA A 1 88 ? 49.253 -6.198 -24.294 1.00 46.50 88 ALA A O 1
#